Protein AF-A0A7D9M755-F1 (afdb_monomer_lite)

Organism: Paramuricea clavata (NCBI:txid317549)

Secondary structure (DSSP, 8-state):
-----TT------TT-----SEEEEEEEE--SSSPPEEEEEEEEEGGG-BTTB----GGGSBT-PPP------------------------------------------------------------

Structure (mmCIF, N/CA/C/O backbone):
data_AF-A0A7D9M755-F1
#
_entry.id   AF-A0A7D9M755-F1
#
loop_
_atom_site.group_PDB
_atom_site.id
_atom_site.type_symbol
_atom_site.label_atom_id
_atom_site.label_alt_id
_atom_site.label_comp_id
_atom_site.label_asym_id
_atom_site.label_entity_id
_atom_site.label_seq_id
_atom_site.pdbx_PDB_ins_code
_atom_site.Cartn_x
_atom_site.Cartn_y
_atom_site.Cartn_z
_atom_site.occupancy
_atom_site.B_iso_or_equiv
_atom_site.auth_seq_id
_atom_site.auth_comp_id
_atom_site.auth_asym_id
_atom_site.auth_atom_id
_atom_site.pdbx_PDB_model_num
ATOM 1 N N . SER A 1 1 ? 20.868 -3.792 19.697 1.00 41.84 1 SER A N 1
ATOM 2 C CA . SER A 1 1 ? 21.374 -3.713 18.313 1.00 41.84 1 SER A CA 1
ATOM 3 C C . SER A 1 1 ? 20.183 -3.782 17.371 1.00 41.84 1 SER A C 1
ATOM 5 O O . SER A 1 1 ? 19.371 -4.683 17.509 1.00 41.84 1 SER A O 1
ATOM 7 N N . PHE A 1 2 ? 20.021 -2.794 16.489 1.00 46.81 2 PHE A N 1
ATOM 8 C CA . PHE A 1 2 ? 18.965 -2.767 15.473 1.00 46.81 2 PHE A CA 1
ATOM 9 C C . PHE A 1 2 ? 19.617 -3.229 14.170 1.00 46.81 2 PHE A C 1
ATOM 11 O O . PHE A 1 2 ? 20.411 -2.495 13.588 1.00 46.81 2 PHE A O 1
ATOM 18 N N . THR A 1 3 ? 19.389 -4.471 13.757 1.00 51.28 3 THR A N 1
ATOM 19 C CA . THR A 1 3 ? 19.742 -4.886 12.399 1.00 51.28 3 THR A CA 1
ATOM 20 C C . THR A 1 3 ? 18.682 -4.297 11.467 1.00 51.28 3 THR A C 1
ATOM 22 O O . THR A 1 3 ? 17.495 -4.549 11.685 1.00 51.28 3 THR A O 1
ATOM 25 N N . PRO A 1 4 ? 19.045 -3.478 10.463 1.00 54.62 4 PRO A N 1
ATOM 26 C CA . PRO A 1 4 ? 18.090 -3.038 9.461 1.00 54.62 4 PRO A CA 1
ATOM 27 C C . PRO A 1 4 ? 17.740 -4.259 8.615 1.00 54.62 4 PRO A C 1
ATOM 29 O O . PRO A 1 4 ? 18.454 -4.625 7.683 1.00 54.62 4 PRO A O 1
ATOM 32 N N . ASP A 1 5 ? 16.667 -4.944 8.996 1.00 58.78 5 ASP A N 1
ATOM 33 C CA . ASP A 1 5 ? 16.072 -5.958 8.150 1.00 58.78 5 ASP A CA 1
ATOM 34 C C . ASP A 1 5 ? 15.661 -5.255 6.850 1.00 58.78 5 ASP A C 1
ATOM 36 O O . ASP A 1 5 ? 14.781 -4.391 6.848 1.00 58.78 5 ASP A O 1
ATOM 40 N N . LYS A 1 6 ? 16.318 -5.596 5.734 1.00 60.28 6 LYS A N 1
ATOM 41 C CA . LYS A 1 6 ? 16.035 -5.046 4.393 1.00 60.28 6 LYS A CA 1
ATOM 42 C C . LYS A 1 6 ? 14.610 -5.378 3.902 1.00 60.28 6 LYS A C 1
ATOM 44 O O . LYS A 1 6 ? 14.273 -5.103 2.758 1.00 60.28 6 LYS A O 1
ATOM 49 N N . ARG A 1 7 ? 13.773 -5.977 4.756 1.00 79.88 7 ARG A N 1
ATOM 50 C CA . ARG A 1 7 ? 12.386 -6.387 4.516 1.00 79.88 7 ARG A CA 1
ATOM 51 C C . ARG A 1 7 ? 11.335 -5.386 4.999 1.00 79.88 7 ARG A C 1
ATOM 53 O O . ARG A 1 7 ? 10.155 -5.614 4.743 1.00 79.88 7 ARG A O 1
ATOM 60 N N . ARG A 1 8 ? 11.706 -4.311 5.710 1.00 82.56 8 ARG A N 1
ATOM 61 C CA . ARG A 1 8 ? 10.729 -3.353 6.261 1.00 82.56 8 ARG A CA 1
ATOM 62 C C . ARG A 1 8 ? 11.036 -1.909 5.876 1.00 82.56 8 ARG A C 1
ATOM 64 O O . ARG A 1 8 ? 12.094 -1.380 6.195 1.00 82.56 8 ARG A O 1
ATOM 71 N N . PHE A 1 9 ? 10.052 -1.261 5.263 1.00 85.62 9 PHE A N 1
ATOM 72 C CA . PHE A 1 9 ? 10.039 0.167 4.962 1.00 85.62 9 PHE A CA 1
ATOM 73 C C . PHE A 1 9 ? 8.927 0.843 5.774 1.00 85.62 9 PHE A C 1
ATOM 75 O O . PHE A 1 9 ? 7.827 0.300 5.879 1.00 85.62 9 PHE A O 1
ATOM 82 N N . SER A 1 10 ? 9.217 2.005 6.360 1.00 89.44 10 SER A N 1
ATOM 83 C CA . SER A 1 10 ? 8.280 2.762 7.197 1.00 89.44 10 SER A CA 1
ATOM 84 C C . SER A 1 10 ? 8.215 4.208 6.721 1.00 89.44 10 SER A C 1
ATOM 86 O O . SER A 1 10 ? 9.251 4.839 6.528 1.00 89.44 10 SER A O 1
ATOM 88 N N . VAL A 1 11 ? 7.000 4.740 6.589 1.00 89.56 11 VAL A N 1
ATOM 89 C CA . VAL A 1 11 ? 6.743 6.154 6.292 1.00 89.56 11 VAL A CA 1
ATOM 90 C C . VAL A 1 11 ? 5.941 6.732 7.447 1.00 89.56 11 VAL A C 1
ATOM 92 O O . VAL A 1 11 ? 4.900 6.185 7.805 1.00 89.56 11 VAL A O 1
ATOM 95 N N . ALA A 1 12 ? 6.428 7.823 8.030 1.00 91.12 12 ALA A N 1
ATOM 96 C CA . ALA A 1 12 ? 5.699 8.597 9.025 1.00 91.12 12 ALA A CA 1
ATOM 97 C C . ALA A 1 12 ? 5.230 9.911 8.392 1.00 91.12 12 ALA A C 1
ATOM 99 O O . ALA A 1 12 ? 5.971 10.532 7.631 1.00 91.12 12 ALA A O 1
ATOM 100 N N . ILE A 1 13 ? 4.005 10.331 8.706 1.00 89.50 13 ILE A N 1
ATOM 101 C CA . ILE A 1 13 ? 3.497 11.652 8.333 1.00 89.50 13 ILE A CA 1
ATOM 102 C C . ILE A 1 13 ? 3.746 12.575 9.524 1.00 89.50 13 ILE A C 1
ATOM 104 O O . ILE A 1 13 ? 3.113 12.431 10.572 1.00 89.50 13 ILE A O 1
ATOM 108 N N . GLU A 1 14 ? 4.705 13.486 9.381 1.00 90.38 14 GLU A N 1
ATOM 109 C CA . GLU A 1 14 ? 5.024 14.456 10.428 1.00 90.38 14 GLU A CA 1
ATOM 110 C C . GLU A 1 14 ? 3.836 15.394 10.680 1.00 90.38 14 GLU A C 1
ATOM 112 O O . GLU A 1 14 ? 3.114 15.767 9.757 1.00 90.38 14 GLU A O 1
ATOM 117 N N . ASN A 1 15 ? 3.640 15.768 11.949 1.00 85.75 15 ASN A N 1
ATOM 118 C CA . ASN A 1 15 ? 2.537 16.605 12.450 1.00 85.75 15 ASN A CA 1
ATOM 119 C C . ASN A 1 15 ? 1.135 15.971 12.412 1.00 85.75 15 ASN A C 1
ATOM 121 O O . ASN A 1 15 ? 0.174 16.611 12.835 1.00 85.75 15 ASN A O 1
ATOM 125 N N . GLY A 1 16 ? 1.026 14.705 11.997 1.00 82.06 16 GLY A N 1
ATOM 126 C CA . GLY A 1 16 ? -0.247 13.995 11.913 1.00 82.06 16 GLY A CA 1
ATOM 127 C C . GLY A 1 16 ? -1.131 14.495 10.768 1.00 82.06 16 GLY A C 1
ATOM 128 O O . GLY A 1 16 ? -1.002 15.614 10.278 1.00 82.06 16 GLY A O 1
ATOM 129 N N . LEU A 1 17 ? -2.041 13.636 10.314 1.00 88.69 17 LEU A N 1
ATOM 130 C CA . LEU A 1 17 ? -3.018 13.968 9.282 1.00 88.69 17 LEU A CA 1
ATOM 131 C C . LEU A 1 17 ? -4.368 13.375 9.681 1.00 88.69 17 LEU A C 1
ATOM 133 O O . LEU A 1 17 ? -4.506 12.155 9.757 1.00 88.69 17 LEU A O 1
ATOM 137 N N . GLU A 1 18 ? -5.354 14.231 9.950 1.00 90.75 18 GLU A N 1
ATOM 138 C CA . GLU A 1 18 ? -6.728 13.780 10.179 1.00 90.75 18 GLU A CA 1
ATOM 139 C C . GLU A 1 18 ? -7.387 13.467 8.834 1.00 90.75 18 GLU A C 1
ATOM 141 O O . GLU A 1 18 ? -7.446 14.315 7.943 1.00 90.75 18 GLU A O 1
ATOM 146 N N . VAL A 1 19 ? -7.888 12.242 8.690 1.00 91.50 19 VAL A N 1
ATOM 147 C CA . VAL A 1 19 ? -8.553 11.763 7.475 1.00 91.50 19 VAL A CA 1
ATOM 148 C C . VAL A 1 19 ? -9.920 11.169 7.812 1.00 91.50 19 VAL A C 1
ATOM 150 O O . VAL A 1 19 ? -10.095 10.573 8.875 1.00 91.50 19 VAL A O 1
ATOM 153 N N . ARG A 1 20 ? -10.905 11.341 6.921 1.00 94.69 20 ARG A N 1
ATOM 154 C CA . ARG A 1 20 ? -12.280 10.832 7.070 1.00 94.69 20 ARG A CA 1
ATOM 155 C C . ARG A 1 20 ? -12.835 10.389 5.715 1.00 94.69 20 ARG A C 1
ATOM 157 O O . ARG A 1 20 ? -12.544 11.029 4.710 1.00 94.69 20 ARG A O 1
ATOM 164 N N . GLY A 1 21 ? -13.683 9.361 5.714 1.00 96.75 21 GLY A N 1
ATOM 165 C CA . GLY A 1 21 ? -14.352 8.854 4.511 1.00 96.75 21 GLY A CA 1
ATOM 166 C C . GLY A 1 21 ? -13.491 7.855 3.740 1.00 96.75 21 GLY A C 1
ATOM 167 O O . GLY A 1 21 ? -12.737 7.096 4.347 1.00 96.75 21 GLY A O 1
ATOM 168 N N . ASP A 1 22 ? -13.611 7.845 2.414 1.00 97.38 22 ASP A N 1
ATOM 169 C CA . ASP A 1 22 ? -12.808 6.991 1.536 1.00 97.38 22 ASP A CA 1
ATOM 170 C C . ASP A 1 22 ? -11.412 7.571 1.310 1.00 97.38 22 ASP A C 1
ATOM 172 O O . ASP A 1 22 ? -11.245 8.689 0.820 1.00 97.38 22 ASP A O 1
ATOM 176 N N . ILE A 1 23 ? -10.395 6.781 1.638 1.00 96.50 23 ILE A N 1
ATOM 177 C CA . ILE A 1 23 ? -8.986 7.140 1.534 1.00 96.50 23 ILE A CA 1
ATOM 178 C C . ILE A 1 23 ? -8.325 6.259 0.484 1.00 96.50 23 ILE A C 1
ATOM 180 O O . ILE A 1 23 ? -8.444 5.036 0.522 1.00 96.50 23 ILE A O 1
ATOM 184 N N . LEU A 1 24 ? -7.591 6.888 -0.434 1.00 96.00 24 LEU A N 1
ATOM 185 C CA . LEU A 1 24 ? -6.751 6.214 -1.418 1.00 96.00 24 LEU A CA 1
ATOM 186 C C . LEU A 1 24 ? -5.279 6.418 -1.061 1.00 96.00 24 LEU A C 1
ATOM 188 O O . LEU A 1 24 ? -4.793 7.549 -1.013 1.00 96.00 24 LEU A O 1
ATOM 192 N N . VAL A 1 25 ? -4.552 5.321 -0.887 1.00 95.00 25 VAL A N 1
ATOM 193 C CA . VAL A 1 25 ? -3.095 5.331 -0.758 1.00 95.00 25 VAL A CA 1
ATOM 194 C C . VAL A 1 25 ? -2.499 4.854 -2.072 1.00 95.00 25 VAL A C 1
ATOM 196 O O . VAL A 1 25 ? -2.845 3.784 -2.567 1.00 95.00 25 VAL A O 1
ATOM 199 N N . LYS A 1 26 ? -1.586 5.647 -2.637 1.00 94.19 26 LYS A N 1
ATOM 200 C CA . LYS A 1 26 ? -0.809 5.288 -3.828 1.00 94.19 26 LYS A CA 1
ATOM 201 C C . LYS A 1 26 ? 0.675 5.354 -3.506 1.00 94.19 26 LYS A C 1
ATOM 203 O O . LYS A 1 26 ? 1.174 6.409 -3.118 1.00 94.19 26 LYS A O 1
ATOM 208 N N . CYS A 1 27 ? 1.377 4.249 -3.720 1.00 92.88 27 CYS A N 1
ATOM 209 C CA . CYS A 1 27 ? 2.826 4.182 -3.613 1.00 92.88 27 CYS A CA 1
ATOM 210 C C . CYS A 1 27 ? 3.439 4.145 -5.013 1.00 92.88 27 CYS A C 1
ATOM 212 O O . CYS A 1 27 ? 3.005 3.366 -5.861 1.00 92.88 27 CYS A O 1
ATOM 214 N N . SER A 1 28 ? 4.439 4.989 -5.269 1.00 91.50 28 SER A N 1
ATOM 215 C CA . SER A 1 28 ? 5.101 5.067 -6.573 1.00 91.50 28 SER A CA 1
ATOM 216 C C . SER A 1 28 ? 6.613 5.097 -6.438 1.00 91.50 28 SER A C 1
ATOM 218 O O . SER A 1 28 ? 7.139 5.819 -5.586 1.00 91.50 28 SER A O 1
ATOM 220 N N . HIS A 1 29 ? 7.306 4.408 -7.337 1.00 88.81 29 HIS A N 1
ATOM 221 C CA . HIS A 1 29 ? 8.743 4.524 -7.493 1.00 88.81 29 HIS A CA 1
ATOM 222 C C . HIS A 1 29 ? 9.067 5.844 -8.202 1.00 88.81 29 HIS A C 1
ATOM 224 O O . HIS A 1 29 ? 8.625 6.118 -9.323 1.00 88.81 29 HIS A O 1
ATOM 230 N N . LYS A 1 30 ? 9.820 6.709 -7.518 1.00 84.81 30 LYS A N 1
ATOM 231 C CA . LYS A 1 30 ? 10.256 7.991 -8.071 1.00 84.81 30 LYS A CA 1
ATOM 232 C C . LYS A 1 30 ? 11.554 7.788 -8.856 1.00 84.81 30 LYS A C 1
ATOM 234 O O . LYS A 1 30 ? 12.633 7.961 -8.300 1.00 84.81 30 LYS A O 1
ATOM 239 N N . SER A 1 31 ? 11.437 7.458 -10.141 1.00 82.12 31 SER A N 1
ATOM 240 C CA . SER A 1 31 ? 12.578 7.503 -11.063 1.00 82.12 31 SER A CA 1
ATOM 241 C C . SER A 1 31 ? 12.939 8.955 -11.407 1.00 82.12 31 SER A C 1
ATOM 243 O O . SER A 1 31 ? 12.067 9.822 -11.494 1.00 82.12 31 SER A O 1
ATOM 245 N N . ILE A 1 32 ? 14.237 9.224 -11.560 1.00 74.06 32 ILE A N 1
ATOM 246 C CA . ILE A 1 32 ? 14.772 10.530 -11.984 1.00 74.06 32 ILE A CA 1
ATOM 247 C C . ILE A 1 32 ? 14.743 10.649 -13.514 1.00 74.06 32 ILE A C 1
ATOM 249 O O . ILE A 1 32 ? 14.581 11.744 -14.045 1.00 74.06 32 ILE A O 1
ATOM 253 N N . THR A 1 33 ? 14.880 9.524 -14.215 1.00 81.19 33 THR A N 1
ATOM 254 C CA . THR A 1 33 ? 15.079 9.452 -15.670 1.00 81.19 33 THR A CA 1
ATOM 255 C C . THR A 1 33 ? 13.912 8.800 -16.413 1.00 81.19 33 THR A C 1
ATOM 257 O O . THR A 1 33 ? 13.851 8.878 -17.635 1.00 81.19 33 THR A O 1
ATOM 260 N N . SER A 1 34 ? 12.974 8.175 -15.697 1.00 77.38 34 SER A N 1
ATOM 261 C CA . SER A 1 34 ? 11.829 7.449 -16.263 1.00 77.38 34 SER A CA 1
ATOM 262 C C . SER A 1 34 ? 10.500 7.987 -15.727 1.00 77.38 34 SER A C 1
ATOM 264 O O . SER A 1 34 ? 10.458 8.738 -14.749 1.00 77.38 34 SER A O 1
ATOM 266 N N . ALA A 1 35 ? 9.392 7.570 -16.345 1.00 81.19 35 ALA A N 1
ATOM 267 C CA . ALA A 1 35 ? 8.057 7.829 -15.817 1.00 81.19 35 ALA A CA 1
ATOM 268 C C . ALA A 1 35 ? 7.897 7.228 -14.405 1.00 81.19 35 ALA A C 1
ATOM 270 O O . ALA A 1 35 ? 8.476 6.189 -14.091 1.00 81.19 35 ALA A O 1
ATOM 271 N N . ARG A 1 36 ? 7.118 7.889 -13.535 1.00 85.06 36 ARG A N 1
ATOM 272 C CA . ARG A 1 36 ? 6.816 7.358 -12.195 1.00 85.06 36 ARG A CA 1
ATOM 273 C C . ARG A 1 36 ? 5.990 6.089 -12.330 1.00 85.06 36 ARG A C 1
ATOM 275 O O . ARG A 1 36 ? 4.879 6.134 -12.852 1.00 85.06 36 ARG A O 1
ATOM 282 N N . GLU A 1 37 ? 6.513 5.003 -11.794 1.00 86.31 37 GLU A N 1
ATOM 283 C CA . GLU A 1 37 ? 5.855 3.704 -11.791 1.00 86.31 37 GLU A CA 1
ATOM 284 C C . GLU A 1 37 ? 5.034 3.539 -10.512 1.00 86.31 37 GLU A C 1
ATOM 286 O O . GLU A 1 37 ? 5.491 3.889 -9.419 1.00 86.31 37 GLU A O 1
ATOM 291 N N . ILE A 1 38 ? 3.806 3.039 -10.634 1.00 89.75 38 ILE A N 1
ATOM 292 C CA . ILE A 1 38 ? 2.971 2.716 -9.478 1.00 89.75 38 ILE A CA 1
ATOM 293 C C . ILE A 1 38 ? 3.403 1.349 -8.952 1.00 89.75 38 ILE A C 1
ATOM 295 O O . ILE A 1 38 ? 3.417 0.378 -9.694 1.00 89.75 38 ILE A O 1
ATOM 299 N N . ILE A 1 39 ? 3.737 1.283 -7.664 1.00 91.06 39 ILE A N 1
ATOM 300 C CA . ILE A 1 39 ? 4.125 0.033 -6.998 1.00 91.06 39 ILE A CA 1
ATOM 301 C C . ILE A 1 39 ? 2.875 -0.683 -6.482 1.00 91.06 39 ILE A C 1
ATOM 303 O O . ILE A 1 39 ? 2.743 -1.895 -6.609 1.00 91.06 39 ILE A O 1
ATOM 307 N N . PHE A 1 40 ? 1.973 0.071 -5.851 1.00 94.25 40 PHE A N 1
ATOM 308 C CA . PHE A 1 40 ? 0.678 -0.427 -5.402 1.00 94.25 40 PHE A CA 1
ATOM 309 C C . PHE A 1 40 ? -0.293 0.718 -5.126 1.00 94.25 40 PHE A C 1
ATOM 311 O O . PHE A 1 40 ? 0.110 1.866 -4.876 1.00 94.25 40 PHE A O 1
ATOM 318 N N . ARG A 1 41 ? -1.580 0.375 -5.072 1.00 95.88 41 ARG A N 1
ATOM 319 C CA . ARG A 1 41 ? -2.630 1.217 -4.498 1.00 95.88 41 ARG A CA 1
ATOM 320 C C . ARG A 1 41 ? -3.499 0.422 -3.534 1.00 95.88 41 ARG A C 1
ATOM 322 O O . ARG A 1 41 ? -3.572 -0.800 -3.612 1.00 95.88 41 ARG A O 1
ATOM 329 N N . CYS A 1 42 ? -4.172 1.125 -2.636 1.00 96.12 42 CYS A N 1
ATOM 330 C CA . CYS A 1 42 ? -5.304 0.576 -1.906 1.00 96.12 42 CYS A CA 1
ATOM 331 C C . CYS A 1 42 ? -6.291 1.679 -1.538 1.00 96.12 42 CYS A C 1
ATOM 333 O O . CYS A 1 42 ? -5.894 2.796 -1.192 1.00 96.12 42 CYS A O 1
ATOM 335 N N . GLN A 1 43 ? -7.577 1.348 -1.608 1.00 96.88 43 GLN A N 1
ATOM 336 C CA . GLN A 1 43 ? -8.657 2.206 -1.147 1.00 96.88 43 GLN A CA 1
ATOM 337 C C . GLN A 1 43 ? -9.337 1.573 0.063 1.00 96.88 43 GLN A C 1
ATOM 339 O O . GLN A 1 43 ? -9.614 0.375 0.073 1.00 96.88 43 GLN A O 1
ATOM 344 N N . PHE A 1 44 ? -9.601 2.377 1.087 1.00 96.62 44 PHE A N 1
ATOM 345 C CA . PHE A 1 44 ? -10.328 1.942 2.272 1.00 96.62 44 PHE A CA 1
ATOM 346 C C . PHE A 1 44 ? -11.185 3.079 2.827 1.00 96.62 44 PHE A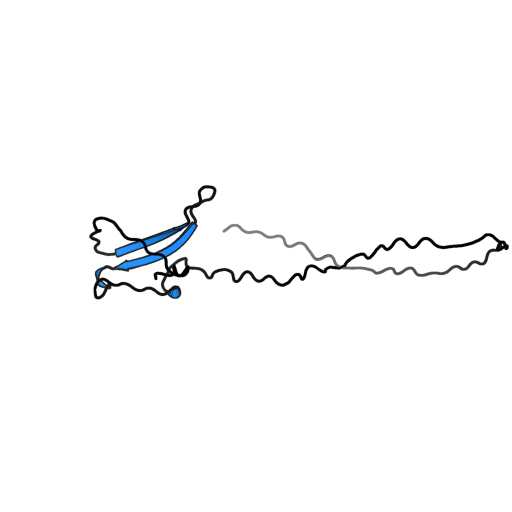 C 1
ATOM 348 O O . PHE A 1 44 ? -10.808 4.245 2.745 1.00 96.62 44 PHE A O 1
ATOM 355 N N . HIS A 1 45 ? -12.313 2.736 3.443 1.00 97.00 45 HIS A N 1
ATOM 356 C CA . HIS A 1 45 ? -13.143 3.696 4.164 1.00 97.00 45 HIS A CA 1
ATOM 357 C C . HIS A 1 45 ? -12.705 3.756 5.635 1.00 97.00 45 HIS A C 1
ATOM 359 O O . HIS A 1 45 ? -12.561 2.716 6.282 1.00 97.00 45 HIS A O 1
ATOM 365 N N . THR A 1 46 ? -12.536 4.950 6.215 1.00 96.12 46 THR A N 1
ATOM 366 C CA . THR A 1 46 ? -12.094 5.107 7.619 1.00 96.12 46 THR A CA 1
ATOM 367 C C . THR A 1 46 ? -13.039 4.449 8.625 1.00 96.12 46 THR A C 1
ATOM 369 O O . THR A 1 46 ? -12.613 4.057 9.703 1.00 96.12 46 THR A O 1
ATOM 372 N N . GLY A 1 47 ? -14.319 4.297 8.274 1.00 94.94 47 GLY A N 1
ATOM 373 C CA . GLY A 1 47 ? -15.310 3.592 9.096 1.00 94.94 47 GLY A CA 1
ATOM 374 C C . GLY A 1 47 ? -15.104 2.074 9.205 1.00 94.94 47 GLY A C 1
ATOM 375 O O . GLY A 1 47 ? -15.735 1.459 10.053 1.00 94.94 47 GLY A O 1
ATOM 376 N N . ALA A 1 48 ? -14.242 1.478 8.374 1.00 93.06 48 ALA A N 1
ATOM 377 C CA . ALA A 1 48 ? -13.900 0.054 8.419 1.00 93.06 48 ALA A CA 1
ATOM 378 C C . ALA A 1 48 ? -12.552 -0.225 9.118 1.00 93.06 48 ALA A C 1
ATOM 380 O O . ALA A 1 48 ? -12.121 -1.373 9.182 1.00 93.06 48 ALA A O 1
ATOM 381 N N . VAL A 1 49 ? -11.860 0.811 9.612 1.00 93.94 49 VAL A N 1
ATOM 382 C CA . VAL A 1 49 ? -10.566 0.669 10.296 1.00 93.94 49 VAL A CA 1
ATOM 383 C C . VAL A 1 49 ? -10.792 0.428 11.784 1.00 93.94 49 VAL A C 1
ATOM 385 O O . VAL A 1 49 ? -11.354 1.268 12.485 1.00 93.94 49 VAL A O 1
ATOM 388 N N . GLU A 1 50 ? -10.296 -0.699 12.285 1.00 91.06 50 GLU A N 1
ATOM 389 C CA . GLU A 1 50 ? -10.389 -1.062 13.697 1.00 91.06 50 GLU A CA 1
ATOM 390 C C . GLU A 1 50 ? -9.115 -0.660 14.450 1.00 91.06 50 GLU A C 1
ATOM 392 O O . GLU A 1 50 ? -7.998 -0.777 13.948 1.00 91.06 50 GLU A O 1
ATOM 397 N N . ASN A 1 51 ? -9.271 -0.147 15.673 1.00 90.75 51 ASN A N 1
ATOM 398 C CA . ASN A 1 51 ? -8.163 0.193 16.578 1.00 90.75 51 ASN A CA 1
ATOM 399 C C . ASN A 1 51 ? -7.086 1.139 15.998 1.00 90.75 51 ASN A C 1
ATOM 401 O O . ASN A 1 51 ? -5.974 1.173 16.520 1.00 90.75 51 ASN A O 1
ATOM 405 N N . ASN A 1 52 ? -7.404 1.927 14.964 1.00 87.75 52 ASN A N 1
ATOM 406 C CA . ASN A 1 52 ? -6.458 2.767 14.210 1.00 87.75 52 ASN A CA 1
ATOM 407 C C . ASN A 1 52 ? -5.355 1.984 13.472 1.00 87.75 52 ASN A C 1
ATOM 409 O O . ASN A 1 52 ? -4.328 2.559 13.108 1.00 87.75 52 ASN A O 1
ATOM 413 N N . PHE A 1 53 ? -5.561 0.688 13.228 1.00 92.19 53 PHE A N 1
ATOM 414 C CA . PHE A 1 53 ? -4.640 -0.150 12.472 1.00 92.19 53 PHE A CA 1
ATOM 415 C C . PHE A 1 53 ? -5.345 -0.746 11.257 1.00 92.19 53 PHE A C 1
ATOM 417 O O . PHE A 1 53 ? -6.383 -1.388 11.366 1.00 92.19 53 PHE A O 1
ATOM 424 N N . LEU A 1 54 ? -4.731 -0.582 10.088 1.00 93.19 54 LEU A N 1
ATOM 425 C CA . LEU A 1 54 ? -5.132 -1.260 8.864 1.00 93.19 54 LEU A CA 1
ATOM 426 C C . LEU A 1 54 ? -3.958 -2.109 8.381 1.00 93.19 54 LEU A C 1
ATOM 428 O O . LEU A 1 54 ? -2.868 -1.591 8.136 1.00 93.19 54 LEU A O 1
ATOM 432 N N . ARG A 1 55 ? -4.175 -3.418 8.256 1.00 93.38 55 ARG A N 1
ATOM 433 C CA . ARG A 1 55 ? -3.187 -4.364 7.736 1.00 93.38 55 ARG A CA 1
ATOM 434 C C . ARG A 1 55 ? -3.742 -4.990 6.468 1.00 93.38 55 ARG A C 1
ATOM 436 O O . ARG A 1 55 ? -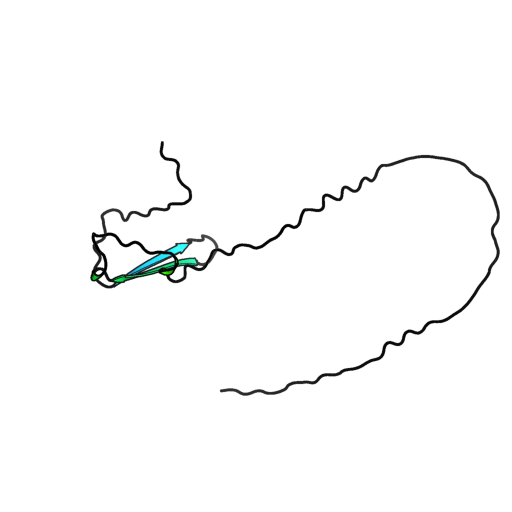4.782 -5.634 6.516 1.00 93.38 55 ARG A O 1
ATOM 443 N N . LEU A 1 56 ? -3.029 -4.799 5.365 1.00 93.56 56 LEU A N 1
ATOM 444 C CA . LEU A 1 56 ? -3.403 -5.320 4.056 1.00 93.56 56 LEU A CA 1
ATOM 445 C C . LEU A 1 56 ? -2.342 -6.310 3.582 1.00 93.56 56 LEU A C 1
ATOM 447 O O . LEU A 1 56 ? -1.142 -6.036 3.663 1.00 93.56 56 LEU A O 1
ATOM 451 N N . GLU A 1 57 ? -2.785 -7.465 3.106 1.00 92.94 57 GLU A N 1
ATOM 452 C CA . GLU A 1 57 ? -1.938 -8.424 2.408 1.00 92.94 57 GLU A CA 1
ATOM 453 C C . GLU A 1 57 ? -1.729 -8.004 0.955 1.00 92.94 57 GLU A C 1
ATOM 455 O O . GLU A 1 57 ? -2.492 -7.220 0.395 1.00 92.94 57 GLU A O 1
ATOM 460 N N . LYS A 1 58 ? -0.707 -8.567 0.303 1.00 91.81 58 LYS A N 1
ATOM 461 C CA . LYS A 1 58 ? -0.399 -8.249 -1.096 1.00 91.81 58 LYS A CA 1
ATOM 462 C C . LYS A 1 58 ? -1.589 -8.489 -2.035 1.00 91.81 58 LYS A C 1
ATOM 464 O O . LYS A 1 58 ? -1.782 -7.733 -2.976 1.00 91.81 58 LYS A O 1
ATOM 469 N N . SER A 1 59 ? -2.380 -9.528 -1.770 1.00 92.38 59 SER A N 1
ATOM 470 C CA . SER A 1 59 ? -3.594 -9.875 -2.523 1.00 92.38 59 SER A CA 1
ATOM 471 C C . SER A 1 59 ? -4.704 -8.824 -2.426 1.00 92.38 59 SER A C 1
ATOM 473 O O . SER A 1 59 ? -5.613 -8.838 -3.248 1.00 92.38 59 SER A O 1
ATOM 475 N N . GLN A 1 60 ? -4.637 -7.932 -1.436 1.00 92.75 60 GLN A N 1
ATOM 476 C CA . GLN A 1 60 ? -5.607 -6.863 -1.195 1.00 92.75 60 GLN A CA 1
ATOM 477 C C . GLN A 1 60 ? -5.133 -5.508 -1.743 1.00 92.75 60 GLN A C 1
ATOM 479 O O . GLN A 1 60 ? -5.811 -4.502 -1.549 1.00 92.75 60 GLN A O 1
ATOM 484 N N . LEU A 1 61 ? -3.954 -5.459 -2.370 1.00 94.44 61 LEU A N 1
ATOM 485 C CA . LEU A 1 61 ? -3.395 -4.254 -2.971 1.00 94.44 61 LEU A CA 1
ATOM 486 C C . LEU A 1 61 ? -3.597 -4.284 -4.488 1.00 94.44 61 LEU A C 1
ATOM 488 O O . LEU A 1 61 ? -3.238 -5.257 -5.155 1.00 94.44 61 LEU A O 1
ATOM 492 N N . ASP A 1 62 ? -4.105 -3.187 -5.038 1.00 92.94 62 ASP A N 1
ATOM 493 C CA . ASP A 1 62 ? -4.238 -3.006 -6.480 1.00 92.94 62 ASP A CA 1
ATOM 494 C C . ASP A 1 62 ? -2.866 -2.745 -7.104 1.00 92.94 62 ASP A C 1
ATOM 496 O O . ASP A 1 62 ? -2.006 -2.106 -6.492 1.00 92.94 62 ASP A O 1
ATOM 500 N N . GLU A 1 63 ? -2.666 -3.200 -8.343 1.00 87.44 63 GLU A N 1
ATOM 501 C CA . GLU A 1 63 ? -1.416 -3.033 -9.110 1.00 87.44 63 GLU A CA 1
ATOM 502 C C . GLU A 1 63 ? -0.170 -3.659 -8.455 1.00 87.44 63 GLU A C 1
ATOM 504 O O . GLU A 1 63 ? 0.917 -3.609 -9.022 1.00 87.44 63 GLU A O 1
ATOM 509 N N . ALA A 1 64 ? -0.320 -4.338 -7.313 1.00 86.75 64 ALA A N 1
ATOM 510 C CA . ALA A 1 64 ? 0.744 -5.084 -6.658 1.00 86.75 64 ALA A CA 1
ATOM 511 C C . ALA A 1 64 ? 1.008 -6.414 -7.393 1.00 86.75 64 ALA A C 1
ATOM 513 O O . ALA A 1 64 ? 0.758 -7.506 -6.872 1.00 86.75 64 ALA A O 1
ATOM 514 N N . HIS A 1 65 ? 1.511 -6.355 -8.628 1.00 64.12 65 HIS A N 1
ATOM 515 C CA . HIS A 1 65 ? 1.812 -7.559 -9.399 1.00 64.12 65 HIS A CA 1
ATOM 516 C C . HIS A 1 65 ? 3.042 -8.304 -8.847 1.00 64.12 65 HIS A C 1
ATOM 518 O O . HIS A 1 65 ? 3.853 -7.787 -8.073 1.00 64.12 65 HIS A O 1
ATOM 524 N N . LYS A 1 66 ? 3.104 -9.611 -9.111 1.00 57.53 66 LYS A N 1
ATOM 525 C CA . LYS A 1 66 ? 4.169 -10.515 -8.667 1.00 57.53 66 LYS A CA 1
ATOM 526 C C . LYS A 1 66 ? 5.491 -10.034 -9.241 1.00 57.53 66 LYS A C 1
ATOM 528 O O . LYS A 1 66 ? 5.567 -9.762 -10.429 1.00 57.53 66 LYS A O 1
ATOM 533 N N . GLY A 1 67 ? 6.491 -9.916 -8.360 1.00 55.72 67 GLY A N 1
ATOM 534 C CA . GLY A 1 67 ? 7.868 -9.814 -8.806 1.00 55.72 67 GLY A CA 1
ATOM 535 C C . GLY A 1 67 ? 8.060 -10.930 -9.810 1.00 55.72 67 GLY A C 1
ATOM 536 O O . GLY A 1 67 ? 7.707 -12.078 -9.523 1.00 55.72 67 GLY A O 1
ATOM 537 N N . GLU A 1 68 ? 8.483 -10.549 -11.001 1.00 49.16 68 GLU A N 1
ATOM 538 C CA . GLU A 1 68 ? 8.995 -11.492 -11.963 1.00 49.16 68 GLU A CA 1
ATOM 539 C C . GLU A 1 68 ? 9.981 -12.370 -11.187 1.00 49.16 68 GLU A C 1
ATOM 541 O O . GLU A 1 68 ? 10.977 -11.889 -10.639 1.00 49.16 68 GLU A O 1
ATOM 546 N N . VAL A 1 69 ? 9.652 -13.654 -11.027 1.00 52.78 69 VAL A N 1
ATOM 547 C CA . VAL A 1 69 ? 10.711 -14.637 -10.858 1.00 52.78 69 VAL A CA 1
ATOM 548 C C . VAL A 1 69 ? 11.376 -14.585 -12.217 1.00 52.78 69 VAL A C 1
ATOM 550 O O . VAL A 1 69 ? 10.872 -15.199 -13.153 1.00 52.78 69 VAL A O 1
ATOM 553 N N . GLY A 1 70 ? 12.395 -13.734 -12.345 1.00 45.81 70 GLY A N 1
ATOM 554 C CA . GLY A 1 70 ? 13.276 -13.718 -13.497 1.00 45.81 70 GLY A CA 1
ATOM 555 C C . GLY A 1 70 ? 13.873 -15.110 -13.588 1.00 45.81 70 GLY A C 1
ATOM 556 O O . GLY A 1 70 ? 14.837 -15.435 -12.901 1.00 45.81 70 GLY A O 1
ATOM 557 N N . GLY A 1 71 ? 13.193 -15.968 -14.341 1.00 49.19 71 GLY A N 1
ATOM 558 C CA . GLY A 1 71 ? 13.693 -17.245 -14.779 1.00 49.19 71 GLY A CA 1
ATOM 559 C C . GLY A 1 71 ? 14.745 -16.971 -15.837 1.00 49.19 71 GLY A C 1
ATOM 560 O O . GLY A 1 71 ? 14.414 -16.727 -16.988 1.00 49.19 71 GLY A O 1
ATOM 561 N N . GLY A 1 72 ? 15.995 -17.009 -15.410 1.00 44.12 72 GLY A N 1
ATOM 562 C CA . GLY A 1 72 ? 17.149 -17.472 -16.170 1.00 44.12 72 GLY A CA 1
ATOM 563 C C . GLY A 1 72 ? 18.056 -18.074 -15.099 1.00 44.12 72 GLY A C 1
ATOM 564 O O . GLY A 1 72 ? 18.478 -17.361 -14.198 1.00 44.12 72 GLY A O 1
ATOM 565 N N . GLY A 1 73 ? 18.236 -19.393 -14.993 1.00 43.72 73 GLY A N 1
ATOM 566 C CA . GLY A 1 73 ? 18.769 -20.193 -16.094 1.00 43.72 73 GLY A CA 1
ATOM 567 C C . GLY A 1 73 ? 20.085 -19.518 -16.464 1.00 43.72 73 GLY A C 1
ATOM 568 O O . GLY A 1 73 ? 20.058 -18.548 -17.198 1.00 43.72 73 GLY A O 1
ATOM 569 N N . GLY A 1 74 ? 21.180 -19.777 -15.756 1.00 49.00 74 GLY A N 1
ATOM 570 C CA . GLY A 1 74 ? 21.822 -21.076 -15.873 1.00 49.00 74 GLY A CA 1
ATOM 571 C C . GLY A 1 74 ? 22.399 -21.227 -17.277 1.00 49.00 74 GLY A C 1
ATOM 572 O O . GLY A 1 74 ? 22.200 -22.269 -17.879 1.00 49.00 74 GLY A O 1
ATOM 573 N N . ASP A 1 75 ? 23.021 -20.175 -17.805 1.00 51.44 75 ASP A N 1
ATOM 574 C CA . ASP A 1 75 ? 24.055 -20.343 -18.809 1.00 51.44 75 ASP A CA 1
ATOM 575 C C . ASP A 1 75 ? 25.340 -20.366 -17.992 1.00 51.44 75 ASP A C 1
ATOM 577 O O . ASP A 1 75 ? 25.889 -19.335 -17.604 1.00 51.44 75 ASP A O 1
ATOM 581 N N . ASP A 1 76 ? 25.686 -21.579 -17.568 1.00 55.75 76 ASP A N 1
ATOM 582 C CA . ASP A 1 76 ? 27.045 -21.930 -17.211 1.00 55.75 76 ASP A CA 1
ATOM 583 C C . ASP A 1 76 ? 27.931 -21.365 -18.326 1.00 55.75 76 ASP A C 1
ATOM 585 O O . ASP A 1 76 ? 27.879 -21.849 -19.457 1.00 55.75 76 ASP A O 1
ATOM 589 N N . ASP A 1 77 ? 28.649 -20.275 -18.033 1.00 53.28 77 ASP A N 1
ATOM 590 C CA . ASP A 1 77 ? 29.734 -19.800 -18.879 1.00 53.28 77 ASP A CA 1
ATOM 591 C C . ASP A 1 77 ? 30.692 -20.985 -19.015 1.00 53.28 77 ASP A C 1
ATOM 593 O O . ASP A 1 77 ? 31.430 -21.334 -18.091 1.00 53.28 77 ASP A O 1
ATOM 597 N N . ASP A 1 78 ? 30.549 -21.666 -20.148 1.00 51.69 78 ASP A N 1
ATOM 598 C CA . ASP A 1 78 ? 31.360 -22.767 -20.625 1.00 51.69 78 ASP A CA 1
ATOM 599 C C . ASP A 1 78 ? 32.800 -22.245 -20.653 1.00 51.69 78 ASP A C 1
ATOM 601 O O . ASP A 1 78 ? 33.212 -21.517 -21.561 1.00 51.69 78 ASP A O 1
ATOM 605 N N . ASP A 1 79 ? 33.534 -22.534 -19.577 1.00 52.81 79 ASP A N 1
ATOM 606 C CA . ASP A 1 79 ? 34.953 -22.242 -19.376 1.00 52.81 79 ASP A CA 1
ATOM 607 C C . ASP A 1 79 ? 35.760 -23.197 -20.281 1.00 52.81 79 ASP A C 1
ATOM 609 O O . ASP A 1 79 ? 36.548 -24.040 -19.846 1.00 52.81 79 ASP A O 1
ATOM 613 N N . GLY A 1 80 ? 35.488 -23.117 -21.585 1.00 52.22 80 GLY A N 1
ATOM 614 C CA . GLY A 1 80 ? 36.183 -23.803 -22.658 1.00 52.22 80 GLY A CA 1
ATOM 615 C C . GLY A 1 80 ? 37.533 -23.140 -22.882 1.00 52.22 80 GLY A C 1
ATOM 616 O O . GLY A 1 80 ? 37.737 -22.418 -23.860 1.00 52.22 80 GLY A O 1
ATOM 617 N N . GLY A 1 81 ? 38.453 -23.361 -21.943 1.00 47.91 81 GLY A N 1
ATOM 618 C CA . GLY A 1 81 ? 39.858 -23.017 -22.094 1.00 47.91 81 GLY A CA 1
ATOM 619 C C . GLY A 1 81 ? 40.399 -23.629 -23.382 1.00 47.91 81 GLY A C 1
ATOM 620 O O . GLY A 1 81 ? 40.489 -24.843 -23.507 1.00 47.91 81 GLY A O 1
ATOM 621 N N . SER A 1 82 ? 40.736 -22.780 -24.352 1.00 57.16 82 SER A N 1
ATOM 622 C CA . SER A 1 82 ? 41.531 -23.185 -25.509 1.00 57.16 82 SER A CA 1
ATOM 623 C C . SER A 1 82 ? 42.993 -23.206 -25.070 1.00 57.16 82 SER A C 1
ATOM 625 O O . SER A 1 82 ? 43.667 -22.177 -25.030 1.00 57.16 82 SER A O 1
ATOM 627 N N . ASP A 1 83 ? 43.453 -24.383 -24.678 1.00 54.22 83 ASP A N 1
ATOM 628 C CA . ASP A 1 83 ? 44.840 -24.762 -24.448 1.00 54.22 83 ASP A CA 1
ATOM 629 C C . ASP A 1 83 ? 45.608 -24.831 -25.778 1.00 54.22 83 ASP A C 1
ATOM 631 O O . ASP A 1 83 ? 45.992 -25.886 -26.269 1.00 54.22 83 ASP A O 1
ATOM 635 N N . GLY A 1 84 ? 45.854 -23.664 -26.377 1.00 50.59 84 GLY A N 1
ATOM 636 C CA . GLY A 1 84 ? 46.827 -23.515 -27.458 1.00 50.59 84 GLY A CA 1
ATOM 637 C C . GLY A 1 84 ? 48.245 -23.527 -26.894 1.00 50.59 84 GLY A C 1
ATOM 638 O O . GLY A 1 84 ? 48.836 -22.466 -26.715 1.00 50.59 84 GLY A O 1
ATOM 639 N N . GLY A 1 85 ? 48.744 -24.712 -26.542 1.00 49.50 85 GLY A N 1
ATOM 640 C CA . GLY A 1 85 ? 50.155 -24.945 -26.251 1.00 49.50 85 GLY A CA 1
ATOM 641 C C . GLY A 1 85 ? 50.965 -24.950 -27.544 1.00 49.50 85 GLY A C 1
ATOM 642 O O . GLY A 1 85 ? 50.696 -25.741 -28.445 1.00 49.50 85 GLY A O 1
ATOM 643 N N . ASP A 1 86 ? 51.927 -24.036 -27.618 1.00 53.59 86 ASP A N 1
ATOM 644 C CA . ASP A 1 86 ? 53.020 -24.041 -28.580 1.00 53.59 86 ASP A CA 1
ATOM 645 C C . ASP A 1 86 ? 53.904 -25.273 -28.317 1.00 53.59 86 ASP A C 1
ATOM 647 O O . ASP A 1 86 ? 54.639 -25.293 -27.330 1.00 53.59 86 ASP A O 1
ATOM 651 N N . ASP A 1 87 ? 53.836 -26.288 -29.180 1.00 60.97 87 ASP A N 1
ATOM 652 C CA . ASP A 1 87 ? 54.819 -27.375 -29.220 1.00 60.97 87 ASP A CA 1
ATOM 653 C C . ASP A 1 87 ? 55.549 -27.332 -30.573 1.00 60.97 87 ASP A C 1
ATOM 655 O O . ASP A 1 87 ? 55.076 -27.821 -31.603 1.00 60.97 87 ASP A O 1
ATOM 659 N N . ASP A 1 88 ? 56.708 -26.675 -30.538 1.00 56.78 88 ASP A N 1
ATOM 660 C CA . ASP A 1 88 ? 57.804 -26.808 -31.492 1.00 56.78 88 ASP A CA 1
ATOM 661 C C . ASP A 1 88 ? 58.406 -28.223 -31.387 1.00 56.78 88 ASP A C 1
ATOM 663 O O . ASP A 1 88 ? 58.934 -28.555 -30.331 1.00 56.78 88 ASP A O 1
ATOM 667 N N . ASP A 1 89 ? 58.354 -29.038 -32.449 1.00 56.69 89 ASP A N 1
ATOM 668 C CA . ASP A 1 89 ? 59.258 -30.181 -32.734 1.00 56.69 89 ASP A CA 1
ATOM 669 C C . ASP A 1 89 ? 58.701 -30.964 -33.947 1.00 56.69 89 ASP A C 1
ATOM 671 O O . ASP A 1 89 ? 57.493 -31.114 -34.088 1.00 56.69 89 ASP A O 1
ATOM 675 N N . ASP A 1 90 ? 59.437 -31.548 -34.890 1.00 53.03 90 ASP A N 1
ATOM 676 C CA . ASP A 1 90 ? 60.867 -31.666 -35.154 1.00 53.03 90 ASP A CA 1
ATOM 677 C C . ASP A 1 90 ? 60.993 -32.299 -36.570 1.00 53.03 90 ASP A C 1
ATOM 679 O O . ASP A 1 90 ? 60.112 -33.051 -36.994 1.00 53.03 90 ASP A O 1
ATOM 683 N N . GLY A 1 91 ? 62.107 -32.082 -37.276 1.00 51.50 91 GLY A N 1
ATOM 684 C CA . GLY A 1 91 ? 62.615 -33.078 -38.240 1.00 51.50 91 GLY A CA 1
ATOM 685 C C . GLY A 1 91 ? 62.259 -32.989 -39.740 1.00 51.50 91 GLY A C 1
ATOM 686 O O . GLY A 1 91 ? 61.203 -33.411 -40.188 1.00 51.50 91 GLY A O 1
ATOM 687 N N . GLY A 1 92 ? 63.274 -32.630 -40.538 1.00 46.81 92 GLY A N 1
ATOM 688 C CA . GLY A 1 92 ? 63.944 -33.617 -41.408 1.00 46.81 92 GLY A CA 1
ATOM 689 C C . GLY A 1 92 ? 63.359 -33.934 -42.794 1.00 46.81 92 GLY A C 1
ATOM 690 O O . GLY A 1 92 ? 62.260 -34.445 -42.940 1.00 46.81 92 GLY A O 1
ATOM 691 N N . SER A 1 93 ? 64.184 -33.693 -43.812 1.00 55.25 93 SER A N 1
ATOM 692 C CA . SER A 1 93 ? 63.955 -33.888 -45.246 1.00 55.25 93 SER A CA 1
ATOM 693 C C . SER A 1 93 ? 64.223 -35.317 -45.744 1.00 55.25 93 SER A C 1
ATOM 695 O O . SER A 1 93 ? 65.334 -35.797 -45.545 1.00 55.25 93 SER A O 1
ATOM 697 N N . ASP A 1 94 ? 63.305 -35.888 -46.530 1.00 52.97 94 ASP A N 1
ATOM 698 C CA . ASP A 1 94 ? 63.501 -36.786 -47.695 1.00 52.97 94 ASP A CA 1
ATOM 699 C C . ASP A 1 94 ? 62.110 -37.295 -48.151 1.00 52.97 94 ASP A C 1
ATOM 701 O O . ASP A 1 94 ? 61.277 -37.667 -47.3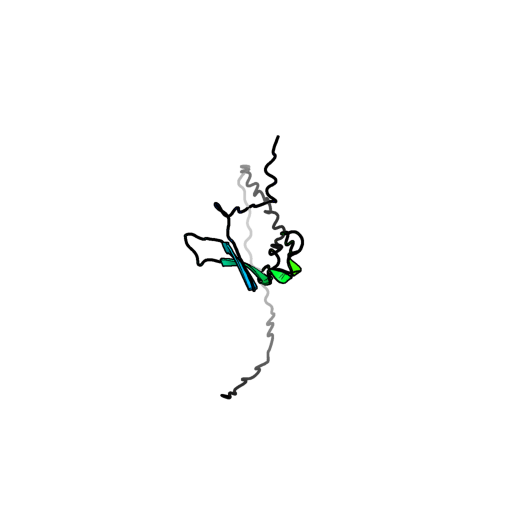45 1.00 52.97 94 ASP A O 1
ATOM 705 N N . GLY A 1 95 ? 61.652 -37.098 -49.389 1.00 48.44 95 GLY A N 1
ATOM 706 C CA . GLY A 1 95 ? 62.089 -37.787 -50.600 1.00 48.44 95 GLY A CA 1
ATOM 707 C C . GLY A 1 95 ? 61.028 -38.826 -51.014 1.00 48.44 95 GLY A C 1
ATOM 708 O O . GLY A 1 95 ? 60.803 -39.772 -50.271 1.00 48.44 95 GLY A O 1
ATOM 709 N N . GLY A 1 96 ? 60.416 -38.678 -52.198 1.00 45.91 96 GLY A N 1
ATOM 710 C CA . GLY A 1 96 ? 59.674 -39.767 -52.857 1.00 45.91 96 GLY A CA 1
ATOM 711 C C . GLY A 1 96 ? 58.333 -39.385 -53.489 1.00 45.91 96 GLY A C 1
ATOM 712 O O . GLY A 1 96 ? 57.328 -39.328 -52.797 1.00 45.91 96 GLY A O 1
ATOM 713 N N . ASP A 1 97 ? 58.384 -39.106 -54.793 1.00 54.75 97 ASP A N 1
ATOM 714 C CA . ASP A 1 97 ? 57.478 -39.508 -55.884 1.00 54.75 97 ASP A CA 1
ATOM 715 C C . ASP A 1 97 ? 56.051 -39.982 -55.543 1.00 54.75 97 ASP A C 1
ATOM 717 O O . ASP A 1 97 ? 55.897 -41.065 -54.997 1.00 54.75 97 ASP A O 1
ATOM 721 N N . ASP A 1 98 ? 55.034 -39.249 -56.017 1.00 56.28 98 ASP A N 1
ATOM 722 C CA . ASP A 1 98 ? 53.685 -39.774 -56.298 1.00 56.28 98 ASP A CA 1
ATOM 723 C C . ASP A 1 98 ? 52.988 -38.893 -57.364 1.00 56.28 98 ASP A C 1
ATOM 725 O O . ASP A 1 98 ? 52.206 -37.994 -57.054 1.00 56.28 98 ASP A O 1
ATOM 729 N N . ASP A 1 99 ? 53.292 -39.152 -58.639 1.00 55.12 99 ASP A N 1
ATOM 730 C CA . ASP A 1 99 ? 52.439 -38.798 -59.782 1.00 55.12 99 ASP A CA 1
ATOM 731 C C . ASP A 1 99 ? 51.756 -40.098 -60.253 1.00 55.12 99 ASP A C 1
ATOM 733 O O . ASP A 1 99 ? 52.470 -41.030 -60.620 1.00 55.12 99 ASP A O 1
ATOM 737 N N . ASP A 1 100 ? 50.420 -40.199 -60.212 1.00 55.03 100 ASP A N 1
ATOM 738 C CA . ASP A 1 100 ? 49.555 -40.522 -61.372 1.00 55.03 100 ASP A CA 1
ATOM 739 C C . ASP A 1 100 ? 48.071 -40.690 -60.964 1.00 55.03 100 ASP A C 1
ATOM 741 O O . ASP A 1 100 ? 47.719 -41.122 -59.865 1.00 55.03 100 ASP A O 1
ATOM 745 N N . ASP A 1 101 ? 47.214 -40.327 -61.911 1.00 55.19 101 ASP A N 1
ATOM 746 C CA . ASP A 1 101 ? 45.786 -40.052 -61.851 1.00 55.19 101 ASP A CA 1
ATOM 747 C C . ASP A 1 101 ? 44.892 -41.309 -61.812 1.00 55.19 101 ASP A C 1
ATOM 749 O O . ASP A 1 101 ? 45.109 -42.301 -62.510 1.00 55.19 101 ASP A O 1
ATOM 753 N N . GLY A 1 102 ? 43.771 -41.231 -61.083 1.00 48.81 102 GLY A N 1
ATOM 754 C CA . GLY A 1 102 ? 42.735 -42.271 -61.086 1.00 48.81 102 GLY A CA 1
ATOM 755 C C . GLY A 1 102 ? 41.345 -41.735 -60.740 1.00 48.81 102 GLY A C 1
ATOM 756 O O . GLY A 1 102 ? 41.049 -41.470 -59.581 1.00 48.81 102 GLY A O 1
ATOM 757 N N . GLY A 1 103 ? 40.497 -41.568 -61.761 1.00 43.09 103 GLY A N 1
ATOM 758 C CA . GLY A 1 103 ? 39.176 -40.936 -61.680 1.00 43.09 103 GLY A CA 1
ATOM 759 C C . GLY A 1 103 ? 37.975 -41.824 -61.306 1.00 43.09 103 GLY A C 1
ATOM 760 O O . GLY A 1 103 ? 38.090 -43.024 -61.079 1.00 43.09 103 GLY A O 1
ATOM 761 N N . GLY A 1 104 ? 36.796 -41.183 -61.323 1.00 47.66 104 GLY A N 1
ATOM 762 C CA . GLY A 1 104 ? 35.437 -41.752 -61.188 1.00 47.66 104 GLY A CA 1
ATOM 763 C C . GLY A 1 104 ? 34.568 -40.810 -60.335 1.00 47.66 104 GLY A C 1
ATOM 764 O O . GLY A 1 104 ? 34.878 -40.628 -59.170 1.00 47.66 104 GLY A O 1
ATOM 765 N N . SER A 1 105 ? 33.631 -39.988 -60.830 1.00 54.81 105 SER A N 1
ATOM 766 C CA . SER A 1 105 ? 32.473 -40.165 -61.735 1.00 54.81 105 SER A CA 1
ATOM 767 C C . SER A 1 105 ? 31.307 -40.974 -61.160 1.00 54.81 105 SER A C 1
ATOM 769 O O . SER A 1 105 ? 31.147 -42.121 -61.548 1.00 54.81 105 SER A O 1
ATOM 771 N N . ASP A 1 106 ? 30.465 -40.337 -60.342 1.00 57.47 106 ASP A N 1
ATOM 772 C CA . ASP A 1 106 ? 28.992 -40.458 -60.235 1.00 57.47 106 ASP A CA 1
ATOM 773 C C . ASP A 1 106 ? 28.563 -39.757 -58.925 1.00 57.47 106 ASP A C 1
ATOM 775 O O . ASP A 1 106 ? 29.327 -39.678 -57.976 1.00 57.47 106 ASP A O 1
ATOM 779 N N . GLY A 1 107 ? 27.451 -39.049 -58.770 1.00 52.12 107 GLY A N 1
ATOM 780 C CA . GLY A 1 107 ? 26.136 -39.093 -59.390 1.00 52.12 107 GLY A CA 1
ATOM 781 C C . GLY A 1 107 ? 25.149 -39.031 -58.218 1.00 52.12 107 GLY A C 1
ATOM 782 O O . GLY A 1 107 ? 25.151 -39.925 -57.378 1.00 52.12 107 GLY A O 1
ATOM 783 N N . GLY A 1 108 ? 24.352 -37.966 -58.095 1.00 51.00 108 GLY A N 1
ATOM 784 C CA . GLY A 1 108 ? 23.464 -37.818 -56.938 1.00 51.00 108 GLY A CA 1
ATOM 785 C C . GLY A 1 108 ? 22.699 -36.503 -56.896 1.00 51.00 108 GLY A C 1
ATOM 786 O O . GLY A 1 108 ? 22.918 -35.678 -56.016 1.00 51.00 108 GLY A O 1
ATOM 787 N N . ASP A 1 109 ? 21.811 -36.309 -57.866 1.00 55.16 109 ASP A N 1
ATOM 788 C CA . ASP A 1 109 ? 20.853 -35.208 -57.908 1.00 55.16 109 ASP A CA 1
ATOM 789 C C . ASP A 1 109 ? 19.711 -35.454 -56.900 1.00 55.16 109 ASP A C 1
ATOM 791 O O . ASP A 1 109 ? 18.732 -36.129 -57.215 1.00 55.16 109 ASP A O 1
ATOM 795 N N . ASP A 1 110 ? 19.783 -34.893 -55.690 1.00 59.62 110 ASP A N 1
ATOM 796 C CA . ASP A 1 110 ? 18.642 -34.896 -54.761 1.00 59.62 110 ASP A CA 1
ATOM 797 C C . ASP A 1 110 ? 17.736 -33.681 -55.005 1.00 59.62 110 ASP A C 1
ATOM 799 O O . ASP A 1 110 ? 17.757 -32.664 -54.305 1.00 59.62 110 ASP A O 1
ATOM 803 N N . VAL A 1 111 ? 16.884 -33.812 -56.023 1.00 59.34 111 VAL A N 1
ATOM 804 C CA . VAL A 1 111 ? 15.752 -32.915 -56.271 1.00 59.34 111 VAL A CA 1
ATOM 805 C C . VAL A 1 111 ? 14.676 -33.178 -55.215 1.00 59.34 111 VAL A C 1
ATOM 807 O O . VAL A 1 111 ? 13.777 -33.998 -55.404 1.00 59.34 111 VAL A O 1
ATOM 810 N N . ARG A 1 112 ? 14.712 -32.450 -54.095 1.00 61.16 112 ARG A N 1
ATOM 811 C CA . ARG A 1 112 ? 13.527 -32.335 -53.234 1.00 61.16 112 ARG A CA 1
ATOM 812 C C . ARG A 1 112 ? 12.584 -31.283 -53.811 1.00 61.16 112 ARG A C 1
ATOM 814 O O . ARG A 1 112 ? 12.684 -30.097 -53.514 1.00 61.16 112 ARG A O 1
ATOM 821 N N . GLY A 1 113 ? 11.641 -31.756 -54.634 1.00 49.66 113 GLY A N 1
ATOM 822 C CA . GLY A 1 113 ? 10.321 -31.127 -54.739 1.00 49.66 113 GLY A CA 1
ATOM 823 C C . GLY A 1 113 ? 9.711 -31.006 -53.336 1.00 49.66 113 GLY A C 1
ATOM 824 O O . GLY A 1 113 ? 10.042 -31.776 -52.444 1.00 49.66 113 GLY A O 1
ATOM 825 N N . GLY A 1 114 ? 8.845 -30.064 -53.015 1.00 46.78 114 GLY A N 1
ATOM 826 C CA . GLY A 1 114 ? 7.951 -29.243 -53.805 1.00 46.78 114 GLY A CA 1
ATOM 827 C C . GLY A 1 114 ? 6.688 -29.069 -52.953 1.00 46.78 114 GLY A C 1
ATOM 828 O O . GLY A 1 114 ? 6.329 -29.999 -52.234 1.00 46.78 114 GLY A O 1
ATOM 829 N N . ARG A 1 115 ? 5.990 -27.938 -53.138 1.00 55.69 115 ARG A N 1
ATOM 830 C CA . ARG A 1 115 ? 4.630 -27.632 -52.632 1.00 55.69 115 ARG A CA 1
ATOM 831 C C . ARG A 1 115 ? 4.609 -27.275 -51.127 1.00 55.69 115 ARG A C 1
ATOM 833 O O . ARG A 1 115 ? 5.283 -27.916 -50.336 1.00 55.69 115 ARG A O 1
ATOM 840 N N . SER A 1 116 ? 3.928 -26.225 -50.676 1.00 58.62 116 SER A N 1
ATOM 841 C CA . SER A 1 116 ? 2.642 -25.703 -51.149 1.00 58.62 116 SER A CA 1
ATOM 842 C C . SER A 1 116 ? 2.526 -24.193 -50.925 1.00 58.62 116 SER A C 1
ATOM 844 O O . SER A 1 116 ? 2.923 -23.686 -49.878 1.00 58.62 116 SER A O 1
ATOM 846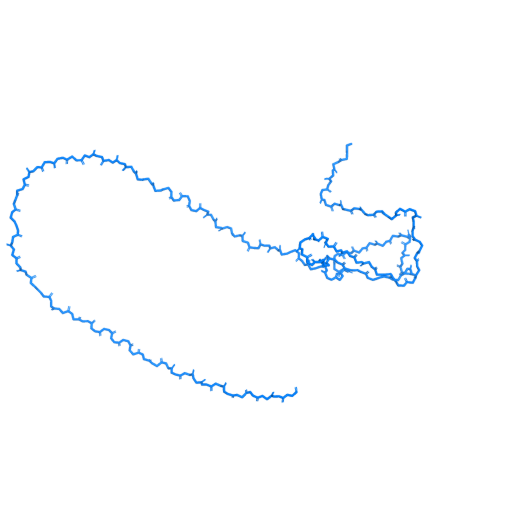 N N . ASP A 1 117 ? 1.947 -23.514 -51.912 1.00 58.19 117 ASP A N 1
ATOM 847 C CA . ASP A 1 117 ? 1.233 -22.252 -51.756 1.00 58.19 117 ASP A CA 1
ATOM 848 C C . ASP A 1 117 ? 0.023 -22.448 -50.828 1.00 58.19 117 ASP A C 1
ATOM 850 O O . ASP A 1 117 ? -0.874 -23.227 -51.143 1.00 58.19 117 ASP A O 1
ATOM 854 N N . ASP A 1 118 ? -0.020 -21.699 -49.732 1.00 65.56 118 ASP A N 1
ATOM 855 C CA . ASP A 1 118 ? -1.241 -21.319 -49.020 1.00 65.56 118 ASP A CA 1
ATOM 856 C C . ASP A 1 118 ? -1.081 -19.803 -48.804 1.00 65.56 118 ASP A C 1
ATOM 858 O O . ASP A 1 118 ? -0.232 -19.359 -48.038 1.00 65.56 118 A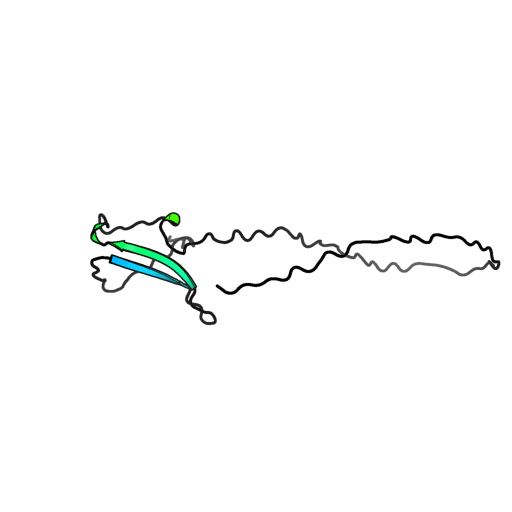SP A O 1
ATOM 862 N N . GLY A 1 119 ? -1.695 -18.944 -49.610 1.00 55.72 119 GLY A N 1
ATOM 863 C CA . GLY A 1 119 ? -3.139 -18.840 -49.744 1.00 55.72 119 GLY A CA 1
ATOM 864 C C . GLY A 1 119 ? -3.570 -17.612 -48.947 1.00 55.72 119 GLY A C 1
ATOM 865 O O . GLY A 1 119 ? -3.738 -17.667 -47.732 1.00 55.72 119 GLY A O 1
ATOM 866 N N . ASP A 1 120 ? -3.685 -16.491 -49.650 1.00 53.09 120 ASP A N 1
ATOM 867 C CA . ASP A 1 120 ? -4.035 -15.175 -49.127 1.00 53.09 120 ASP A CA 1
ATOM 868 C C . ASP A 1 120 ? -5.374 -15.196 -48.369 1.00 53.09 120 ASP A C 1
ATOM 870 O O . ASP A 1 120 ? -6.383 -15.682 -48.887 1.00 53.09 120 ASP A O 1
ATOM 874 N N . HIS A 1 121 ? -5.426 -14.597 -47.174 1.00 61.84 121 HIS A N 1
ATOM 875 C CA . HIS A 1 121 ? -6.697 -14.237 -46.543 1.00 61.84 121 HIS A CA 1
ATOM 876 C C . HIS A 1 121 ? -6.882 -12.720 -46.544 1.00 61.84 121 HIS A C 1
ATOM 878 O O . HIS A 1 121 ? -6.282 -11.981 -45.764 1.00 61.84 121 HIS A O 1
ATOM 884 N N . VAL A 1 122 ? -7.732 -12.279 -47.468 1.00 60.66 122 VAL A N 1
ATOM 885 C CA . VAL A 1 122 ? -8.323 -10.944 -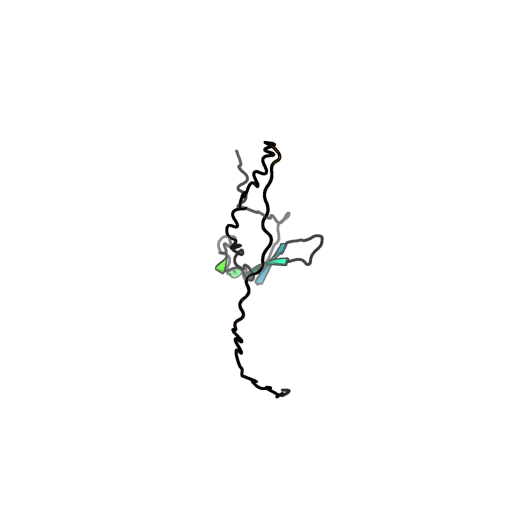47.552 1.00 60.66 122 VAL A CA 1
ATOM 886 C C . VAL A 1 122 ? -9.605 -10.867 -46.714 1.00 60.66 122 VAL A C 1
ATOM 888 O O . VAL A 1 122 ? -10.386 -11.813 -46.686 1.00 60.66 122 VAL A O 1
ATOM 891 N N . GLY A 1 123 ? -9.857 -9.691 -46.129 1.00 51.56 123 GLY A N 1
ATOM 892 C CA . GLY A 1 123 ? -11.136 -9.290 -45.520 1.00 51.56 123 GLY A CA 1
ATOM 893 C C . GLY A 1 123 ? -10.992 -9.043 -44.014 1.00 51.56 123 GLY A C 1
ATOM 894 O O . GLY A 1 123 ? -10.740 -9.970 -43.265 1.00 51.56 123 GLY A O 1
ATOM 895 N N . GLY A 1 124 ? -11.067 -7.828 -43.470 1.00 50.94 124 GLY A N 1
ATOM 896 C CA . GLY A 1 124 ? -11.841 -6.663 -43.886 1.00 50.94 124 GLY A CA 1
ATOM 897 C C . GLY A 1 124 ? -13.184 -6.684 -43.166 1.00 50.94 124 GLY A C 1
ATOM 898 O O . GLY A 1 124 ? -14.012 -7.521 -43.496 1.00 50.94 124 GLY A O 1
ATOM 899 N N . SER A 1 125 ? -13.382 -5.813 -42.177 1.00 57.88 125 SER A N 1
ATOM 900 C CA . SER A 1 125 ? -14.570 -4.956 -42.008 1.00 57.88 125 SER A CA 1
ATOM 901 C C . SER A 1 125 ? -14.443 -4.135 -40.719 1.00 57.88 125 SER A C 1
ATOM 903 O O . SER A 1 125 ? -14.291 -4.644 -39.613 1.00 57.88 125 SER A O 1
ATOM 905 N N . ASP A 1 126 ? -14.424 -2.835 -40.951 1.00 55.56 126 ASP A N 1
ATOM 906 C CA . ASP A 1 126 ? -14.989 -1.761 -40.155 1.00 55.56 126 ASP A CA 1
ATOM 907 C C . ASP A 1 126 ? -16.266 -2.126 -39.374 1.00 55.56 126 ASP A C 1
ATOM 909 O O . ASP A 1 126 ? -17.215 -2.704 -39.905 1.00 55.56 126 ASP A O 1
ATOM 913 N N . GLY A 1 127 ? -16.281 -1.707 -38.108 1.00 51.19 127 GLY A N 1
ATOM 914 C CA . GLY A 1 127 ? -17.431 -1.679 -37.207 1.00 51.19 127 GLY A CA 1
ATOM 915 C C . GLY A 1 127 ? -17.135 -0.784 -36.017 1.00 51.19 127 GLY A C 1
ATOM 916 O O . GLY A 1 127 ? -16.254 -1.171 -35.220 1.00 51.19 127 GLY A O 1
#

pLDDT: mean 70.27, std 19.14, range [41.84, 97.38]

Foldseek 3Di:
DDDPPPPDDDDDDPPDDDDAFKDKDWDWDDDPPDDIHTQWMAIDGPVPDPPVDDDDDLVRTHPNDDDPPPDDDDPPPPPPDPPPDDDDDDDDDDDDDDDDDDDDDDDDDPDDDDDDDDDDDDDDDDD

Sequence (127 aa):
SFTPDKRRFSVAIENGLEVRGDILVKCSHKSITSAREIIFRCQFHTGAVENNFLRLEKSQLDEAHKGEVGGGGGDDDDDGGSDGGDDDDDGGSDGGDDDDDGGGSDGGDDVRGGRSDDGDHVGGSDG

InterPro domains:
  IPR014020 Tensin phosphatase, C2 domain [PF10409] (7-67)
  IPR014020 Tensin phosphatase, C2 domain [PS51182] (1-93)
  IPR035892 C2 domain superfamily [SSF49562] (6-68)
  IPR051484 Tensin Phosphatase [PTHR45734] (7-66)

Radius of gyration: 37.27 Å; chains: 1; bounding box: 81×59×80 Å